Protein AF-A0A838W6T9-F1 (afdb_monomer)

Nearest PDB structures (foldseek):
  6nhv-assembly1_R  TM=5.270E-01  e=3.558E+00  Pyrococcus horikoshii OT3
  4tx5-assembly1_A  TM=3.007E-01  e=9.108E+00  Homo sapiens

pLDDT: mean 74.51, std 13.52, range [42.03, 89.19]

Structure (mmCIF, N/CA/C/O backbone):
data_AF-A0A838W6T9-F1
#
_entry.id   AF-A0A838W6T9-F1
#
loop_
_atom_site.group_PDB
_atom_site.id
_atom_site.type_symbol
_atom_site.label_atom_id
_atom_site.label_alt_id
_atom_site.label_comp_id
_atom_site.label_asym_id
_atom_site.label_entity_id
_atom_site.label_seq_id
_atom_site.pdbx_PDB_ins_code
_atom_site.Cartn_x
_atom_site.Cartn_y
_atom_site.Cartn_z
_atom_site.occupancy
_atom_site.B_iso_or_equiv
_atom_site.auth_seq_id
_atom_site.auth_comp_id
_atom_site.auth_asym_id
_atom_site.auth_atom_id
_atom_site.pdbx_PDB_model_num
ATOM 1 N N . MET A 1 1 ? -17.914 24.605 10.535 1.00 42.06 1 MET A N 1
ATOM 2 C CA . MET A 1 1 ? -18.115 23.343 9.783 1.00 42.06 1 MET A CA 1
ATOM 3 C C . MET A 1 1 ? -16.792 22.599 9.498 1.00 42.06 1 MET A C 1
ATOM 5 O O . MET A 1 1 ? -16.657 21.982 8.459 1.00 42.06 1 MET A O 1
ATOM 9 N N . ILE A 1 2 ? -15.804 22.636 10.409 1.00 45.88 2 ILE A N 1
ATOM 10 C CA . ILE A 1 2 ? -1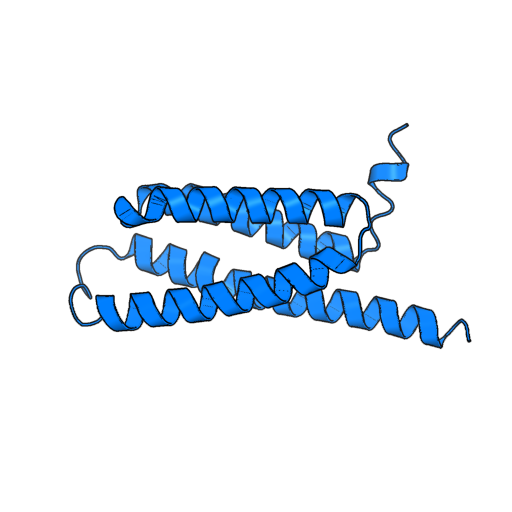4.470 22.001 10.221 1.00 45.88 2 ILE A CA 1
ATOM 11 C C . ILE A 1 2 ? -14.221 20.894 11.268 1.00 45.88 2 ILE A C 1
ATOM 13 O O . ILE A 1 2 ? -13.411 19.995 11.077 1.00 45.88 2 ILE A O 1
ATOM 17 N N . LYS A 1 3 ? -14.997 20.893 12.359 1.00 42.03 3 LYS A N 1
ATOM 18 C CA . LYS A 1 3 ? -14.799 20.013 13.519 1.00 42.03 3 LYS A CA 1
ATOM 19 C C . LYS A 1 3 ? -15.129 18.535 13.256 1.00 42.03 3 LYS A C 1
ATOM 21 O O . LYS A 1 3 ? -14.642 17.677 13.973 1.00 42.03 3 LYS A O 1
ATOM 26 N N . SER A 1 4 ? -15.903 18.239 12.208 1.00 42.88 4 SER A N 1
ATOM 27 C CA . SER A 1 4 ? -16.285 16.867 11.834 1.00 42.88 4 SER A CA 1
ATOM 28 C C . SER A 1 4 ? -15.238 16.143 10.981 1.00 42.88 4 SER A C 1
ATOM 30 O O . SER A 1 4 ? -15.305 14.923 10.882 1.00 42.88 4 SER A O 1
ATOM 32 N N . LEU A 1 5 ? -14.283 16.856 10.367 1.00 48.94 5 LEU A N 1
ATOM 33 C CA . LEU A 1 5 ? -13.230 16.230 9.550 1.00 48.94 5 LEU A CA 1
ATOM 34 C C . LEU A 1 5 ? -12.115 15.614 10.418 1.00 48.94 5 LEU A C 1
ATOM 36 O O . LEU A 1 5 ? -11.287 14.859 9.923 1.00 48.94 5 LEU A O 1
ATOM 40 N N . PHE A 1 6 ? -12.100 15.937 11.715 1.00 49.72 6 PHE A N 1
ATOM 41 C CA . PHE A 1 6 ? -11.047 15.555 12.656 1.00 49.72 6 PHE A CA 1
ATOM 42 C C . PHE A 1 6 ? -11.520 14.619 13.775 1.00 49.72 6 PHE A C 1
ATOM 44 O O . PHE A 1 6 ? -10.750 14.341 14.690 1.00 49.72 6 PHE A O 1
ATOM 51 N N . ASP A 1 7 ? -12.737 14.065 13.691 1.00 48.81 7 ASP A N 1
ATOM 52 C CA . ASP A 1 7 ? -13.156 12.943 14.552 1.00 48.81 7 ASP A CA 1
ATOM 53 C C . ASP A 1 7 ? -12.620 11.603 14.007 1.00 48.81 7 ASP A C 1
ATOM 55 O O . ASP A 1 7 ? -13.293 10.576 13.884 1.00 48.81 7 ASP A O 1
ATOM 59 N N . ILE A 1 8 ? -11.354 11.638 13.590 1.00 53.34 8 ILE A N 1
ATOM 60 C CA . ILE A 1 8 ? -10.601 10.475 13.160 1.00 53.34 8 ILE A CA 1
ATOM 61 C C . ILE A 1 8 ? -10.184 9.768 14.447 1.00 53.34 8 ILE A C 1
ATOM 63 O O . ILE A 1 8 ? -9.258 10.198 15.137 1.00 53.34 8 ILE A O 1
ATOM 67 N N . LYS A 1 9 ? -10.856 8.656 14.779 1.00 57.00 9 LYS A N 1
ATOM 68 C CA . LYS A 1 9 ? -10.372 7.709 15.798 1.00 57.00 9 LYS A CA 1
ATOM 69 C C . LYS A 1 9 ? -8.866 7.517 15.582 1.00 57.00 9 LYS A C 1
ATOM 71 O O . LYS A 1 9 ? -8.477 7.110 14.492 1.00 57.00 9 LYS A O 1
ATOM 76 N N . ARG A 1 10 ? -8.031 7.767 16.603 1.00 58.75 10 ARG A N 1
ATOM 77 C CA . ARG A 1 10 ? -6.553 7.655 16.549 1.00 58.75 10 ARG A CA 1
ATOM 78 C C . ARG A 1 10 ? -5.990 6.520 15.661 1.00 58.75 10 ARG A C 1
ATOM 80 O O . ARG A 1 10 ? -5.036 6.795 14.938 1.00 58.75 10 ARG A O 1
ATOM 87 N N . PRO A 1 11 ? -6.544 5.287 15.641 1.00 60.28 11 PRO A N 1
ATOM 88 C CA . PRO A 1 11 ? -6.073 4.243 14.724 1.00 60.28 11 PRO A CA 1
ATOM 89 C C . PRO A 1 11 ? -6.258 4.540 13.224 1.00 60.28 11 PRO A C 1
ATOM 91 O O . PRO A 1 11 ? -5.414 4.162 12.419 1.00 60.28 11 PRO A O 1
ATOM 94 N N . ASN A 1 12 ? -7.329 5.230 12.831 1.00 69.75 12 ASN A N 1
ATOM 95 C CA . ASN A 1 12 ? -7.599 5.573 11.431 1.00 69.75 12 ASN A CA 1
ATOM 96 C C . ASN A 1 12 ? -6.595 6.608 10.901 1.00 69.75 12 ASN A C 1
ATOM 98 O O . ASN A 1 12 ? -6.271 6.601 9.718 1.00 69.75 12 ASN A O 1
ATOM 102 N N . PHE A 1 13 ? -6.071 7.468 11.781 1.00 75.75 13 PHE A N 1
ATOM 103 C CA . PHE A 1 13 ? -5.080 8.483 11.421 1.00 75.75 13 PHE A CA 1
ATOM 104 C C . PHE A 1 13 ? -3.748 7.856 10.995 1.00 75.75 13 PHE A C 1
ATOM 106 O O . PHE A 1 13 ? -3.133 8.305 10.034 1.00 75.75 13 PHE A O 1
ATOM 113 N N . GLN A 1 14 ? -3.335 6.770 11.659 1.00 80.06 14 GLN A N 1
ATOM 114 C CA . GLN A 1 14 ? -2.121 6.029 11.297 1.00 80.06 14 GLN A CA 1
ATOM 115 C C . GLN A 1 14 ? -2.230 5.420 9.896 1.00 80.06 14 GLN A C 1
ATOM 117 O O . GLN A 1 14 ? -1.308 5.551 9.095 1.00 80.06 14 GLN A O 1
ATOM 122 N N . VAL A 1 15 ? -3.379 4.815 9.581 1.00 82.88 15 VAL A N 1
ATOM 123 C CA . VAL A 1 15 ? -3.653 4.266 8.244 1.00 82.88 15 VAL A CA 1
ATOM 124 C C . VAL A 1 15 ? -3.626 5.384 7.196 1.00 82.88 15 VAL A C 1
ATOM 126 O O . VAL A 1 15 ? -3.041 5.208 6.131 1.00 82.88 15 VAL A O 1
ATOM 129 N N . LEU A 1 16 ? -4.179 6.559 7.520 1.00 82.50 16 LEU A N 1
ATOM 130 C CA . LEU A 1 16 ? -4.188 7.725 6.633 1.00 82.50 16 LE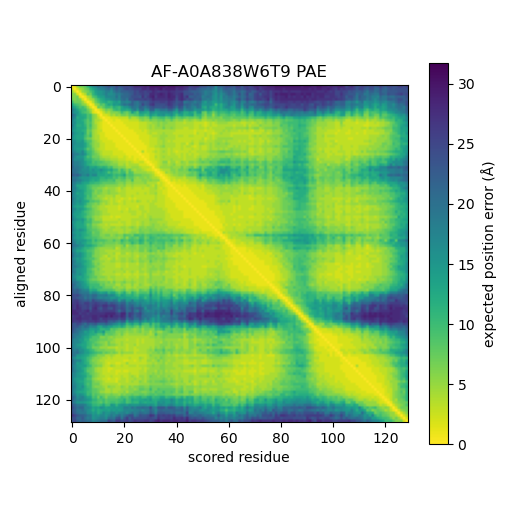U A CA 1
ATOM 131 C C . LEU A 1 16 ? -2.775 8.243 6.313 1.00 82.50 16 LEU A C 1
ATOM 133 O O . LEU A 1 16 ? -2.469 8.503 5.153 1.00 82.50 16 LEU A O 1
ATOM 137 N N . ILE A 1 17 ? -1.905 8.357 7.323 1.00 84.94 17 ILE A N 1
ATOM 138 C CA . ILE A 1 17 ? -0.502 8.770 7.136 1.00 84.94 17 ILE A CA 1
ATOM 139 C C . ILE A 1 17 ? 0.224 7.802 6.200 1.00 84.94 17 ILE A C 1
ATOM 141 O O . ILE A 1 17 ? 0.980 8.226 5.322 1.00 84.94 17 ILE A O 1
ATOM 145 N N . ILE A 1 18 ? -0.009 6.500 6.373 1.00 86.81 18 ILE A N 1
ATOM 146 C CA . ILE A 1 18 ? 0.621 5.475 5.539 1.00 86.81 18 ILE A CA 1
ATOM 147 C C . ILE A 1 18 ? 0.091 5.552 4.110 1.00 86.81 18 ILE A C 1
ATOM 149 O O . ILE A 1 18 ? 0.891 5.510 3.187 1.00 86.81 18 ILE A O 1
ATOM 153 N N . LEU A 1 19 ? -1.216 5.741 3.915 1.00 86.12 19 LEU A N 1
ATOM 154 C CA . LEU A 1 19 ? -1.812 5.965 2.591 1.00 86.12 19 LEU A CA 1
ATOM 155 C C . LEU A 1 19 ? -1.184 7.160 1.869 1.00 86.12 19 LEU A C 1
ATOM 157 O O . LEU A 1 19 ? -0.794 7.035 0.714 1.00 86.12 19 LEU A O 1
ATOM 161 N N . ILE A 1 20 ? -1.017 8.288 2.561 1.00 85.88 20 ILE A N 1
ATOM 162 C CA . ILE A 1 20 ? -0.362 9.477 1.996 1.00 85.88 20 ILE A CA 1
ATOM 163 C C . ILE A 1 20 ? 1.094 9.165 1.632 1.00 85.88 20 ILE A C 1
ATOM 165 O O . ILE A 1 20 ? 1.566 9.549 0.565 1.00 85.88 20 ILE A O 1
ATOM 169 N N . SER A 1 21 ? 1.798 8.431 2.495 1.00 86.31 21 SER A N 1
ATOM 170 C CA . SER A 1 21 ? 3.185 8.024 2.246 1.00 86.31 21 SER A CA 1
ATOM 171 C C . SER A 1 21 ? 3.296 7.085 1.040 1.00 86.31 21 SER A C 1
ATOM 173 O O . SER A 1 21 ? 4.217 7.235 0.240 1.00 86.31 21 SER A O 1
ATOM 175 N N . ILE A 1 22 ? 2.346 6.152 0.881 1.00 86.62 22 ILE A N 1
ATOM 176 C CA . ILE A 1 22 ? 2.255 5.258 -0.282 1.00 86.62 22 ILE A CA 1
ATOM 177 C C . ILE A 1 22 ? 2.074 6.089 -1.544 1.00 86.62 22 ILE A C 1
ATOM 179 O O . ILE A 1 22 ? 2.812 5.864 -2.494 1.00 86.62 22 ILE A O 1
ATOM 183 N N . THR A 1 23 ? 1.181 7.080 -1.527 1.00 84.56 23 THR A N 1
ATOM 184 C CA . THR A 1 23 ? 0.949 7.947 -2.686 1.00 84.56 23 THR A CA 1
ATOM 185 C C . THR A 1 23 ? 2.165 8.788 -3.059 1.00 84.56 23 THR A C 1
ATOM 187 O O . THR A 1 23 ? 2.489 8.934 -4.233 1.00 84.56 23 THR A O 1
ATOM 190 N N . ILE A 1 24 ? 2.903 9.316 -2.080 1.00 85.56 24 ILE A N 1
ATOM 191 C CA . ILE A 1 24 ? 4.135 10.066 -2.369 1.00 85.56 24 ILE A CA 1
ATOM 192 C C . ILE A 1 24 ? 5.178 9.145 -3.015 1.00 85.56 24 ILE A C 1
ATOM 194 O O . ILE A 1 24 ? 5.739 9.484 -4.058 1.00 85.56 24 ILE A O 1
ATOM 198 N N . ILE A 1 25 ? 5.425 7.969 -2.425 1.00 85.31 25 ILE A N 1
ATOM 199 C CA . ILE A 1 25 ? 6.414 7.022 -2.959 1.00 85.31 25 ILE A CA 1
ATOM 200 C C . ILE A 1 25 ? 5.970 6.453 -4.311 1.00 85.31 25 ILE A C 1
ATOM 202 O O . ILE A 1 25 ? 6.810 6.277 -5.192 1.00 85.31 25 ILE A O 1
ATOM 206 N N . GLY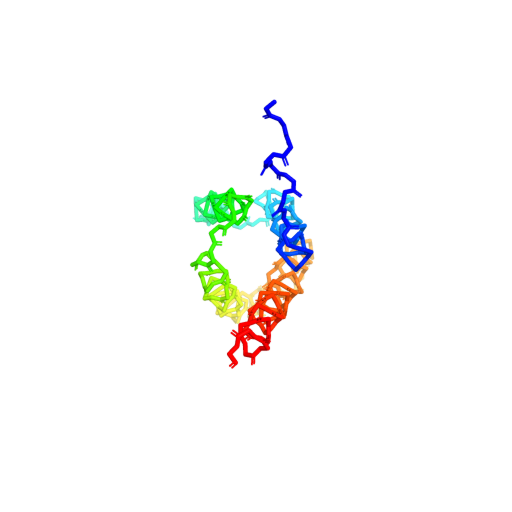 A 1 26 ? 4.680 6.185 -4.504 1.00 81.31 26 GLY A N 1
ATOM 207 C CA . GLY A 1 26 ? 4.152 5.651 -5.752 1.00 81.31 26 GLY A CA 1
ATOM 208 C C . GLY A 1 26 ? 4.232 6.667 -6.888 1.00 81.31 26 GLY A C 1
ATOM 209 O O . GLY A 1 26 ? 4.771 6.326 -7.941 1.00 81.31 26 GLY A O 1
ATOM 210 N N . VAL A 1 27 ? 3.876 7.936 -6.658 1.00 84.12 27 VAL A N 1
ATOM 211 C CA . VAL A 1 27 ? 4.092 9.023 -7.635 1.00 84.12 27 VAL A CA 1
ATOM 212 C C . VAL A 1 27 ? 5.573 9.188 -7.978 1.00 84.12 27 VAL A C 1
ATOM 214 O O . VAL A 1 27 ? 5.920 9.304 -9.155 1.00 84.12 27 VAL A O 1
ATOM 217 N N . MET A 1 28 ? 6.461 9.141 -6.980 1.00 81.44 28 MET A N 1
ATOM 218 C CA . MET A 1 28 ? 7.909 9.158 -7.222 1.00 81.44 28 MET A CA 1
ATOM 219 C C . MET A 1 28 ? 8.391 7.919 -7.984 1.00 81.44 28 MET A C 1
ATOM 221 O O . MET A 1 28 ? 9.375 8.009 -8.708 1.00 81.44 28 MET A O 1
ATOM 225 N N . GLY A 1 29 ? 7.712 6.781 -7.839 1.00 73.81 29 GLY A N 1
ATOM 226 C CA . G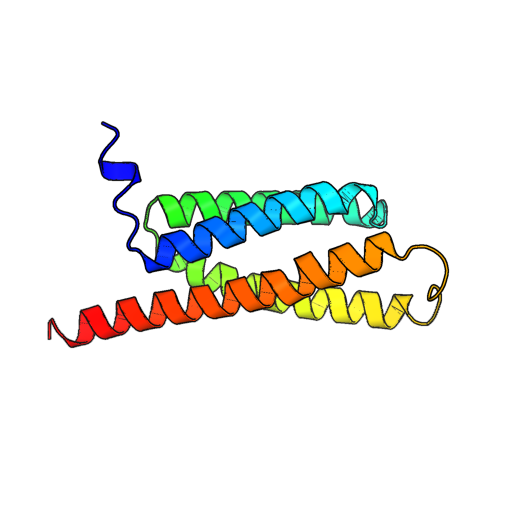LY A 1 29 ? 8.035 5.511 -8.480 1.00 73.81 29 GLY A CA 1
ATOM 227 C C . GLY A 1 29 ? 7.620 5.391 -9.944 1.00 73.81 29 GLY A C 1
ATOM 228 O O . GLY A 1 29 ? 8.304 4.705 -10.705 1.00 73.81 29 GLY A O 1
ATOM 229 N N . ILE A 1 30 ? 6.552 6.081 -10.360 1.00 80.00 30 ILE A N 1
ATOM 230 C CA . ILE A 1 30 ? 6.045 6.087 -11.746 1.00 80.00 30 ILE A CA 1
ATOM 231 C C . ILE A 1 30 ? 7.149 6.336 -12.797 1.00 80.00 30 ILE A C 1
ATOM 233 O O . ILE A 1 30 ? 7.240 5.538 -13.731 1.00 80.00 30 ILE A O 1
ATOM 237 N N . PRO A 1 31 ? 8.013 7.370 -12.687 1.00 74.44 31 PRO A N 1
ATOM 238 C CA . PRO A 1 31 ? 9.047 7.629 -13.695 1.00 74.44 31 PRO A CA 1
ATOM 239 C C . PRO A 1 31 ? 10.169 6.579 -13.735 1.00 74.44 31 PRO A C 1
ATOM 241 O O . PRO A 1 31 ? 10.872 6.482 -14.740 1.00 74.44 31 PRO A O 1
ATOM 244 N N . PHE A 1 32 ? 10.362 5.799 -12.665 1.00 70.25 32 PHE A N 1
ATOM 245 C CA . PHE A 1 32 ? 11.423 4.785 -12.580 1.00 70.25 32 PHE A CA 1
ATOM 246 C C . PHE A 1 32 ? 10.956 3.375 -12.966 1.00 70.25 32 PHE A C 1
ATOM 248 O O . PHE A 1 32 ? 11.795 2.488 -13.159 1.00 70.25 32 PHE A O 1
ATOM 255 N N . GLY A 1 33 ? 9.642 3.172 -13.085 1.00 67.44 33 GLY A N 1
ATOM 256 C CA . GLY A 1 33 ? 9.032 1.917 -13.507 1.00 67.44 33 GLY A CA 1
ATOM 257 C C . GLY A 1 33 ? 9.128 1.661 -15.013 1.00 67.44 33 GLY A C 1
ATOM 258 O O . GLY A 1 33 ? 9.654 2.457 -15.791 1.00 67.44 33 GLY A O 1
ATOM 259 N N . ASP A 1 34 ? 8.609 0.512 -15.437 1.00 72.19 34 ASP A N 1
ATOM 260 C CA . ASP A 1 34 ? 8.459 0.204 -16.858 1.00 72.19 34 ASP A CA 1
ATOM 261 C C . ASP A 1 34 ? 7.248 0.982 -17.426 1.00 72.19 34 ASP A C 1
ATOM 263 O O . ASP A 1 34 ? 6.159 0.935 -16.839 1.00 72.19 34 ASP A O 1
ATOM 267 N N . PRO A 1 35 ? 7.408 1.703 -18.556 1.00 71.69 35 PRO A N 1
ATOM 268 C CA . PRO A 1 35 ? 6.366 2.547 -19.147 1.00 71.69 35 PRO A CA 1
ATOM 269 C C . PRO A 1 35 ? 5.063 1.799 -19.455 1.00 71.69 35 PRO A C 1
ATOM 271 O O . PRO A 1 35 ? 3.993 2.408 -19.455 1.00 71.69 35 PRO A O 1
ATOM 274 N N . ARG A 1 36 ? 5.114 0.476 -19.659 1.00 76.69 36 ARG A N 1
ATOM 275 C CA . ARG A 1 36 ? 3.925 -0.365 -19.879 1.00 76.69 36 ARG A CA 1
ATOM 276 C C . ARG A 1 36 ? 3.023 -0.441 -18.647 1.00 76.69 36 ARG A C 1
ATOM 278 O O . ARG A 1 36 ? 1.825 -0.673 -18.785 1.00 76.69 36 ARG A O 1
ATOM 285 N N . PHE A 1 37 ? 3.583 -0.232 -17.455 1.00 73.00 37 PHE A N 1
ATOM 286 C CA . PHE A 1 37 ? 2.860 -0.344 -16.189 1.00 73.00 37 PHE A CA 1
ATOM 287 C C . PHE A 1 37 ? 2.411 0.995 -15.601 1.00 73.00 37 PHE A C 1
ATOM 289 O O . PHE A 1 37 ? 1.705 1.006 -14.594 1.00 73.00 37 PHE A O 1
ATOM 296 N N . VAL A 1 38 ? 2.747 2.116 -16.245 1.00 78.25 38 VAL A N 1
ATOM 297 C CA . VAL A 1 38 ? 2.389 3.468 -15.781 1.00 78.25 38 VAL A CA 1
ATOM 298 C C . VAL A 1 38 ? 0.876 3.629 -15.635 1.00 78.25 38 VAL A C 1
ATOM 300 O O . VAL A 1 38 ? 0.413 4.166 -14.633 1.00 78.25 38 VAL A O 1
ATOM 303 N N . ILE A 1 39 ? 0.095 3.097 -16.580 1.00 82.00 39 ILE A N 1
ATOM 304 C CA . ILE A 1 39 ? -1.373 3.135 -16.513 1.00 82.00 39 ILE A CA 1
ATOM 305 C C . ILE A 1 39 ? -1.870 2.416 -15.252 1.00 82.00 39 ILE A C 1
ATOM 307 O O . ILE A 1 39 ? -2.669 2.974 -14.504 1.00 82.00 39 ILE A O 1
ATOM 311 N N . TYR A 1 40 ? -1.360 1.214 -14.968 1.00 82.44 40 TYR A N 1
ATOM 312 C CA . TYR A 1 40 ? -1.739 0.467 -13.766 1.00 82.44 40 TYR A CA 1
ATOM 313 C C . TYR A 1 40 ? -1.307 1.183 -12.482 1.00 82.44 40 TYR A C 1
ATOM 315 O O . TYR A 1 40 ? -2.071 1.194 -11.520 1.00 82.44 40 TYR A O 1
ATOM 323 N N . ALA A 1 41 ? -0.133 1.822 -12.473 1.00 80.88 41 ALA A N 1
ATOM 324 C CA . ALA A 1 41 ? 0.341 2.606 -11.335 1.00 80.88 41 ALA A CA 1
ATOM 325 C C . ALA A 1 41 ? -0.574 3.809 -11.044 1.00 80.88 41 ALA A C 1
ATOM 327 O O . ALA A 1 41 ? -0.944 4.030 -9.894 1.00 80.88 41 ALA A O 1
ATOM 328 N N . VAL A 1 42 ? -1.020 4.532 -12.077 1.00 85.44 42 VAL A N 1
ATOM 329 C CA . VAL A 1 42 ? -1.981 5.640 -11.927 1.00 85.44 42 VAL A CA 1
ATOM 330 C C . VAL A 1 42 ? -3.331 5.143 -11.405 1.00 85.44 42 VAL A C 1
ATOM 332 O O . VAL A 1 42 ? -3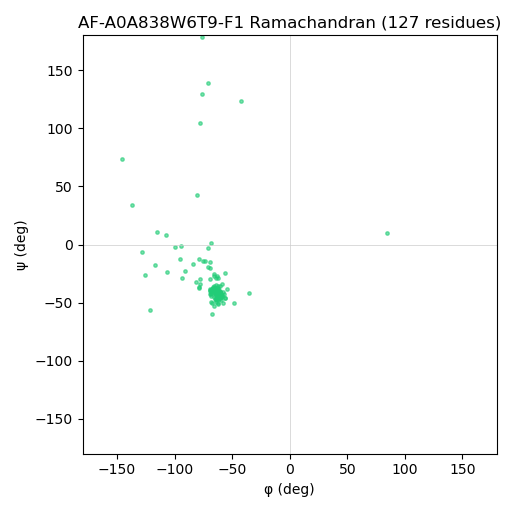.907 5.755 -10.505 1.00 85.44 42 VAL A O 1
ATOM 335 N N . PHE A 1 43 ? -3.833 4.013 -11.914 1.00 88.56 43 PHE A N 1
ATOM 336 C CA . PHE A 1 43 ? -5.053 3.397 -11.380 1.00 88.56 43 PHE A CA 1
ATOM 337 C C . PHE A 1 43 ? -4.910 3.036 -9.898 1.00 88.56 43 PHE A C 1
ATOM 339 O O . PHE A 1 43 ? -5.824 3.284 -9.111 1.00 88.56 43 PHE A O 1
ATOM 346 N N . LEU A 1 44 ? -3.763 2.481 -9.509 1.00 85.44 44 LEU A N 1
ATOM 347 C CA . LEU A 1 44 ? -3.472 2.113 -8.127 1.00 85.44 44 LEU A CA 1
ATOM 348 C C . LEU A 1 44 ? -3.457 3.341 -7.203 1.00 85.44 44 LEU A C 1
ATOM 350 O O . LEU A 1 44 ? -4.044 3.305 -6.123 1.00 85.44 44 LEU A O 1
ATOM 354 N N . GLU A 1 45 ? -2.844 4.437 -7.650 1.00 87.06 45 GLU A N 1
ATOM 355 C CA . GLU A 1 45 ? -2.825 5.711 -6.924 1.00 87.06 45 GLU A CA 1
ATOM 356 C C . GLU A 1 45 ? -4.229 6.279 -6.713 1.00 87.06 45 GLU A C 1
ATOM 358 O O . GLU A 1 45 ? -4.588 6.680 -5.605 1.00 87.06 45 GLU A O 1
ATOM 363 N N . LEU A 1 46 ? -5.075 6.247 -7.747 1.00 88.31 46 LEU A N 1
ATOM 364 C CA . LEU A 1 46 ? -6.467 6.688 -7.633 1.00 88.31 46 LEU A CA 1
ATOM 365 C C . LEU A 1 46 ? -7.266 5.834 -6.643 1.00 88.31 46 LEU A C 1
ATOM 367 O O . LEU A 1 46 ? -8.090 6.366 -5.888 1.00 88.31 46 LEU A O 1
ATOM 371 N N . ILE A 1 47 ? -7.014 4.523 -6.614 1.00 89.19 47 ILE A N 1
ATOM 372 C CA . ILE A 1 47 ? -7.612 3.617 -5.630 1.00 89.19 47 ILE A CA 1
ATOM 373 C C . ILE A 1 47 ? -7.156 4.024 -4.225 1.00 89.19 47 ILE A C 1
ATOM 375 O O . ILE A 1 47 ? -8.003 4.255 -3.361 1.00 89.19 47 ILE A O 1
ATOM 379 N N . TYR A 1 48 ? -5.855 4.198 -3.991 1.00 86.88 48 TYR A N 1
ATOM 380 C CA . TYR A 1 48 ? -5.340 4.610 -2.684 1.00 86.88 48 TYR A CA 1
ATOM 381 C C . TYR A 1 48 ? -5.876 5.965 -2.220 1.00 86.88 48 TYR A C 1
ATOM 383 O O . TYR A 1 48 ? -6.351 6.072 -1.085 1.00 86.88 48 TYR A O 1
ATOM 391 N N . ALA A 1 49 ? -5.909 6.966 -3.097 1.00 86.81 49 ALA A N 1
ATOM 392 C CA . ALA A 1 49 ? -6.498 8.268 -2.799 1.00 86.81 49 ALA A CA 1
ATOM 393 C C . ALA A 1 49 ? -7.986 8.145 -2.422 1.00 86.81 49 ALA A C 1
ATOM 395 O O . ALA A 1 49 ? -8.439 8.723 -1.429 1.00 86.81 49 ALA A O 1
ATOM 396 N N . SER A 1 50 ? -8.744 7.327 -3.156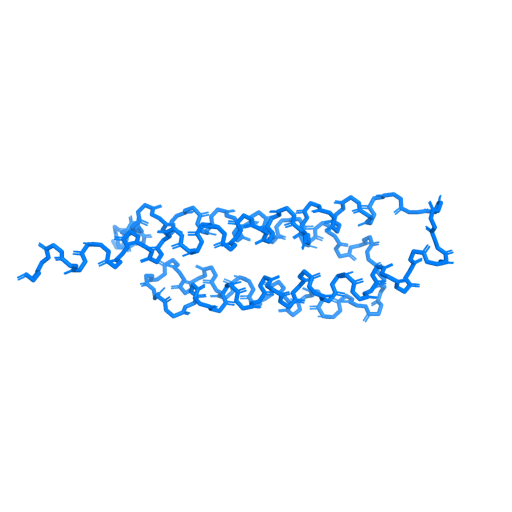 1.00 88.44 50 SER A N 1
ATOM 397 C CA . SER A 1 50 ? -10.159 7.070 -2.865 1.00 88.44 50 SER A CA 1
ATOM 398 C C . SER A 1 50 ? -10.354 6.383 -1.509 1.00 88.44 50 SER A C 1
ATOM 400 O O . SER A 1 50 ? -11.233 6.774 -0.733 1.00 88.44 50 SER A O 1
ATOM 402 N N . LEU A 1 51 ? -9.518 5.391 -1.176 1.00 85.81 51 LEU A N 1
ATOM 403 C CA . LEU A 1 51 ? -9.546 4.742 0.137 1.00 85.81 51 LEU A CA 1
ATOM 404 C C . LEU A 1 51 ? -9.193 5.718 1.263 1.00 85.81 51 LEU A C 1
ATOM 406 O O . LEU A 1 51 ? -9.867 5.703 2.294 1.00 85.81 51 LEU A O 1
ATOM 410 N N . ALA A 1 52 ? -8.200 6.588 1.068 1.00 83.81 52 ALA A N 1
ATOM 411 C CA . ALA A 1 52 ? -7.839 7.613 2.043 1.00 83.81 52 ALA A CA 1
ATOM 412 C C . ALA A 1 52 ? -9.023 8.546 2.338 1.00 83.81 52 ALA A C 1
ATOM 414 O O . ALA A 1 52 ? -9.343 8.783 3.504 1.00 83.81 52 ALA A O 1
ATOM 415 N N . ILE A 1 53 ? -9.742 8.996 1.305 1.00 83.25 53 ILE A N 1
ATOM 416 C CA . ILE A 1 53 ? -10.936 9.841 1.466 1.00 83.25 53 ILE A CA 1
ATOM 417 C C . ILE A 1 53 ? -12.048 9.097 2.221 1.00 83.25 53 ILE A C 1
ATOM 419 O O . ILE A 1 53 ? -12.673 9.666 3.121 1.00 83.25 53 ILE A O 1
ATOM 423 N N . LEU A 1 54 ? -12.307 7.825 1.898 1.00 83.81 54 LEU A N 1
ATOM 424 C CA . LEU A 1 54 ? -13.331 7.051 2.607 1.00 83.81 54 LEU A CA 1
ATOM 425 C C . LEU A 1 54 ? -12.955 6.802 4.080 1.00 83.81 54 LEU A C 1
ATOM 427 O O . LEU A 1 54 ? -13.831 6.852 4.947 1.00 83.81 54 LEU A O 1
ATOM 431 N N . ILE A 1 55 ? -11.679 6.556 4.383 1.00 82.44 55 ILE A N 1
ATOM 432 C CA . ILE A 1 55 ? -11.202 6.389 5.766 1.00 82.44 55 ILE A CA 1
ATOM 433 C C . ILE A 1 55 ? -11.299 7.713 6.528 1.00 82.44 55 ILE A C 1
ATOM 435 O O . ILE A 1 55 ? -11.752 7.713 7.674 1.00 82.44 55 ILE A O 1
ATOM 439 N N . ALA A 1 56 ? -10.965 8.840 5.888 1.00 75.69 56 ALA A N 1
ATOM 440 C CA . ALA A 1 56 ? -11.133 10.175 6.465 1.00 75.69 56 ALA A CA 1
ATOM 441 C C . ALA A 1 56 ? -12.603 10.483 6.793 1.00 75.69 56 ALA A C 1
ATOM 443 O O . ALA A 1 56 ? -12.893 11.075 7.828 1.00 75.69 56 ALA A O 1
ATOM 444 N N . LYS A 1 57 ? -13.547 10.011 5.966 1.00 76.69 57 LYS A N 1
ATOM 445 C CA . LYS A 1 57 ? -14.993 10.083 6.246 1.00 76.69 57 LYS A CA 1
ATOM 446 C C . LYS A 1 57 ? -15.470 9.140 7.365 1.00 76.69 57 LYS A C 1
ATOM 448 O O . LYS A 1 57 ? -16.651 9.147 7.698 1.00 76.69 57 LYS A O 1
ATOM 453 N N . GLY A 1 58 ? -14.588 8.319 7.939 1.00 72.06 58 GLY A N 1
ATOM 454 C CA . GLY A 1 58 ? -14.906 7.412 9.044 1.00 72.06 58 GLY A CA 1
ATOM 455 C C . GLY A 1 58 ? -15.497 6.063 8.619 1.00 72.06 58 GLY A C 1
ATOM 456 O O . GLY A 1 58 ? -15.951 5.294 9.474 1.00 72.06 58 GLY A O 1
ATOM 457 N N . TYR A 1 59 ? -15.485 5.728 7.324 1.00 76.62 59 TYR A N 1
ATOM 458 C CA . TYR A 1 59 ? -15.954 4.422 6.865 1.00 76.62 59 TYR A CA 1
ATOM 459 C C . TYR A 1 59 ? -14.975 3.310 7.264 1.00 76.62 59 TYR A C 1
ATOM 461 O O . TYR A 1 59 ? -13.762 3.443 7.140 1.00 76.62 59 TYR A O 1
ATOM 469 N N . ARG A 1 60 ? -15.517 2.168 7.709 1.00 69.44 60 ARG A N 1
ATOM 470 C CA . ARG A 1 60 ? -14.727 1.006 8.174 1.00 69.44 60 ARG A CA 1
ATOM 471 C C . ARG A 1 60 ? -14.450 -0.035 7.092 1.00 69.44 60 ARG A C 1
ATOM 473 O O . ARG A 1 60 ? -13.429 -0.709 7.137 1.00 69.44 60 ARG A O 1
ATOM 480 N N . LYS A 1 61 ? -15.348 -0.151 6.108 1.00 77.25 61 LYS A N 1
ATOM 481 C CA . LYS A 1 61 ? -15.200 -1.065 4.961 1.00 77.25 61 LYS A CA 1
ATOM 482 C C . LYS A 1 61 ? -13.878 -0.886 4.183 1.00 77.25 61 LYS A C 1
ATOM 484 O O . LYS A 1 61 ? -13.296 -1.906 3.830 1.00 77.25 61 LYS A O 1
ATOM 489 N N . PRO A 1 62 ? -13.351 0.338 3.968 1.00 83.38 62 PRO A N 1
ATOM 490 C CA . PRO A 1 62 ? -12.100 0.538 3.236 1.00 83.38 62 PRO A CA 1
ATOM 491 C C . PRO A 1 62 ? -10.886 -0.107 3.902 1.00 83.38 62 PRO A C 1
ATOM 493 O O . PRO A 1 62 ? -9.975 -0.511 3.201 1.00 83.38 62 PRO A O 1
ATOM 496 N N . ILE A 1 63 ? -10.872 -0.258 5.232 1.00 81.19 63 ILE A N 1
ATOM 497 C CA . ILE A 1 63 ? -9.733 -0.850 5.952 1.00 81.19 63 ILE A CA 1
ATOM 498 C C . ILE A 1 63 ? -9.523 -2.313 5.524 1.00 81.19 63 ILE A C 1
ATOM 500 O O . ILE A 1 63 ? -8.392 -2.758 5.349 1.00 81.19 63 ILE A O 1
ATOM 504 N N . TYR A 1 64 ? -10.609 -3.054 5.278 1.00 82.31 64 TYR A N 1
ATOM 505 C CA . TYR A 1 64 ? -10.525 -4.408 4.722 1.00 82.31 64 TYR A CA 1
ATOM 506 C C . TYR A 1 64 ? -9.989 -4.406 3.287 1.00 82.31 64 TYR A C 1
ATOM 508 O O . TYR A 1 64 ? -9.194 -5.270 2.923 1.00 82.31 64 TYR A O 1
ATOM 516 N N . VAL A 1 65 ? -10.383 -3.408 2.492 1.00 87.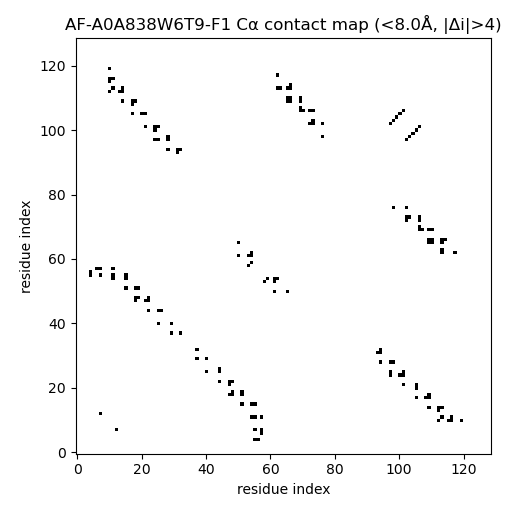56 65 VAL A N 1
ATOM 517 C CA . VAL A 1 65 ? -9.896 -3.239 1.118 1.00 87.56 65 VAL A CA 1
ATOM 518 C C . VAL A 1 65 ? -8.406 -2.877 1.110 1.00 87.56 65 VAL A C 1
ATOM 520 O O . VAL A 1 65 ? -7.676 -3.425 0.294 1.00 87.56 65 VAL A O 1
ATOM 523 N N . CYS A 1 66 ? -7.922 -2.051 2.050 1.00 85.94 66 CYS A N 1
ATOM 524 C CA . CYS A 1 66 ? -6.494 -1.751 2.218 1.00 85.94 66 CYS A CA 1
ATOM 525 C C . CYS A 1 66 ? -5.666 -3.024 2.424 1.00 85.94 66 CYS A C 1
ATOM 527 O O . CYS A 1 66 ? -4.633 -3.189 1.782 1.00 85.94 66 CYS A O 1
ATOM 529 N N . ILE A 1 67 ? -6.124 -3.929 3.296 1.00 86.31 67 ILE A N 1
ATOM 530 C CA . ILE A 1 67 ? -5.427 -5.193 3.575 1.00 86.31 67 ILE A CA 1
ATOM 531 C C . ILE A 1 67 ? -5.388 -6.067 2.319 1.00 86.31 67 ILE A C 1
ATOM 533 O O . ILE A 1 67 ? -4.329 -6.572 1.953 1.00 86.31 67 ILE A O 1
ATOM 537 N N . PHE A 1 68 ? -6.528 -6.222 1.643 1.00 88.25 68 PHE A N 1
ATOM 538 C CA . PHE A 1 68 ? -6.613 -7.023 0.424 1.00 88.25 68 PHE A CA 1
ATOM 539 C C . PHE A 1 68 ? -5.710 -6.472 -0.690 1.00 88.25 68 PHE A C 1
ATOM 541 O O . PHE A 1 68 ? -4.956 -7.219 -1.311 1.00 88.25 68 PHE A O 1
ATOM 548 N N . LEU A 1 69 ? -5.731 -5.154 -0.893 1.00 87.44 69 LEU A N 1
ATOM 549 C CA . LEU A 1 69 ? -4.920 -4.477 -1.898 1.00 87.44 69 LEU A CA 1
ATOM 550 C C . LEU A 1 69 ? -3.418 -4.596 -1.600 1.00 87.44 69 LEU A C 1
ATOM 552 O O . LEU A 1 69 ? -2.638 -4.885 -2.504 1.00 87.44 69 LEU A O 1
ATOM 556 N N . ALA A 1 70 ? -3.018 -4.448 -0.334 1.00 86.62 70 ALA A N 1
ATOM 557 C CA . ALA A 1 70 ? -1.629 -4.614 0.086 1.00 86.62 70 ALA A CA 1
ATOM 558 C C . ALA A 1 70 ? -1.099 -6.026 -0.202 1.00 86.62 70 ALA A C 1
ATOM 560 O O . ALA A 1 70 ? 0.018 -6.175 -0.695 1.00 86.62 70 ALA A O 1
ATOM 561 N N . ILE A 1 71 ? -1.909 -7.063 0.045 1.00 87.81 71 ILE A N 1
ATOM 562 C CA . ILE A 1 71 ? -1.546 -8.451 -0.279 1.00 87.81 71 ILE A CA 1
ATOM 563 C C . ILE A 1 71 ? -1.354 -8.614 -1.789 1.00 87.81 71 ILE A C 1
ATOM 565 O O . ILE A 1 71 ? -0.338 -9.165 -2.213 1.00 87.81 71 ILE A O 1
ATOM 569 N N . ILE A 1 72 ? -2.285 -8.102 -2.602 1.00 87.31 72 ILE A N 1
ATOM 570 C CA . ILE A 1 72 ? -2.175 -8.158 -4.068 1.00 87.31 72 ILE A CA 1
ATOM 571 C C . ILE A 1 72 ? -0.888 -7.491 -4.545 1.00 87.31 72 ILE A C 1
ATOM 573 O O . ILE A 1 72 ? -0.215 -8.039 -5.411 1.00 87.31 72 ILE A O 1
ATOM 577 N N . ILE A 1 73 ? -0.518 -6.342 -3.982 1.00 85.69 73 ILE A N 1
ATOM 578 C CA . ILE A 1 73 ? 0.687 -5.616 -4.396 1.00 85.69 73 ILE A CA 1
ATOM 579 C C . ILE A 1 73 ? 1.955 -6.362 -3.992 1.00 85.69 73 ILE A C 1
ATOM 581 O O . ILE A 1 73 ? 2.857 -6.486 -4.813 1.00 85.69 73 ILE A O 1
ATOM 585 N N . ILE A 1 74 ? 2.023 -6.917 -2.779 1.00 85.12 74 ILE A N 1
ATOM 586 C CA . ILE A 1 74 ? 3.168 -7.735 -2.342 1.00 85.12 74 ILE A CA 1
ATOM 587 C C . ILE A 1 74 ? 3.340 -8.954 -3.260 1.00 85.12 74 ILE A C 1
ATOM 589 O O . ILE A 1 74 ? 4.455 -9.278 -3.683 1.00 85.12 74 ILE A O 1
ATOM 593 N N . VAL A 1 75 ? 2.234 -9.624 -3.590 1.00 85.31 75 VAL A N 1
ATOM 594 C CA . VAL A 1 75 ? 2.227 -10.799 -4.468 1.00 85.31 75 VAL A CA 1
ATOM 595 C C . VAL A 1 75 ? 2.591 -10.405 -5.901 1.00 85.31 75 VAL A C 1
ATOM 597 O O . VAL A 1 75 ? 3.498 -10.997 -6.483 1.00 85.31 75 VAL A O 1
ATOM 600 N N . GLY A 1 76 ? 1.957 -9.369 -6.451 1.00 79.56 76 GLY A N 1
ATOM 601 C CA . GLY A 1 76 ? 2.218 -8.853 -7.795 1.00 79.56 76 GLY A CA 1
ATOM 602 C C . GLY A 1 76 ? 3.664 -8.396 -7.970 1.00 79.56 76 GLY A C 1
ATOM 603 O O . GLY A 1 76 ? 4.324 -8.802 -8.926 1.00 79.56 76 GLY A O 1
ATOM 604 N N . ASN A 1 77 ? 4.199 -7.653 -6.998 1.00 79.12 77 ASN A N 1
ATOM 605 C CA . ASN A 1 77 ? 5.606 -7.257 -6.981 1.00 79.12 77 ASN A CA 1
ATOM 606 C C . ASN A 1 77 ? 6.530 -8.474 -6.899 1.00 79.12 77 ASN A C 1
ATOM 608 O O . ASN A 1 77 ? 7.540 -8.498 -7.592 1.00 79.12 77 ASN A O 1
ATOM 612 N N . SER A 1 78 ? 6.180 -9.513 -6.134 1.00 78.00 78 SER A N 1
ATOM 613 C CA . SER A 1 78 ? 6.987 -10.741 -6.066 1.00 78.00 78 SER A CA 1
ATOM 614 C C . SER A 1 78 ? 7.000 -11.511 -7.388 1.00 78.00 78 SER A C 1
ATOM 616 O O . SER A 1 78 ? 8.058 -11.991 -7.789 1.00 78.00 78 SER A O 1
ATOM 618 N N . PHE A 1 79 ? 5.870 -11.590 -8.101 1.00 73.12 79 PHE A N 1
ATOM 619 C CA . PHE A 1 79 ? 5.801 -12.219 -9.427 1.00 73.12 79 PHE A CA 1
ATOM 620 C C . PHE A 1 79 ? 6.619 -11.457 -10.474 1.00 73.12 79 PHE A C 1
ATOM 622 O O . PHE A 1 79 ? 7.390 -12.065 -11.219 1.00 73.12 79 PHE A O 1
ATOM 629 N N . VAL A 1 80 ? 6.495 -10.127 -10.505 1.00 67.31 80 VAL A N 1
ATOM 630 C CA . VAL A 1 80 ? 7.263 -9.275 -11.423 1.00 67.31 80 VAL A CA 1
ATOM 631 C C . VAL A 1 80 ? 8.754 -9.362 -11.103 1.00 67.31 80 VAL A C 1
ATOM 633 O O . VAL A 1 80 ? 9.566 -9.569 -12.003 1.00 67.31 80 VAL A O 1
ATOM 636 N N . ASN A 1 81 ? 9.131 -9.283 -9.826 1.00 62.31 81 ASN A N 1
ATOM 637 C CA . ASN A 1 81 ? 10.531 -9.319 -9.422 1.00 62.31 81 ASN A CA 1
ATOM 638 C C . ASN A 1 81 ? 11.152 -10.706 -9.654 1.00 62.31 81 ASN A C 1
ATOM 640 O O . ASN A 1 81 ? 12.266 -10.783 -10.152 1.00 62.31 81 ASN A O 1
ATOM 644 N N . ALA A 1 82 ? 10.432 -11.810 -9.424 1.00 59.88 82 ALA A N 1
ATOM 645 C CA . ALA A 1 82 ? 10.912 -13.151 -9.779 1.00 59.88 82 ALA A CA 1
ATOM 646 C C . ALA A 1 82 ? 11.219 -13.289 -11.283 1.00 59.88 82 ALA A C 1
ATOM 648 O O . ALA A 1 82 ? 12.171 -13.973 -11.665 1.00 59.88 82 ALA A O 1
ATOM 649 N N . HIS A 1 83 ? 10.450 -12.604 -12.134 1.00 53.59 83 HIS A N 1
ATOM 650 C CA . HIS A 1 83 ? 10.665 -12.596 -13.578 1.00 53.59 83 HIS A CA 1
ATOM 651 C C . HIS A 1 83 ? 11.806 -11.651 -14.010 1.00 53.59 83 HIS A C 1
ATOM 653 O O . HIS A 1 83 ? 12.563 -11.972 -14.928 1.00 53.59 83 HIS A O 1
ATOM 659 N N . ILE A 1 84 ? 11.956 -10.494 -13.356 1.00 52.66 84 ILE A N 1
ATOM 660 C CA . ILE A 1 84 ? 12.951 -9.456 -13.690 1.00 52.66 84 ILE A CA 1
ATOM 661 C C . ILE A 1 84 ? 14.336 -9.786 -13.104 1.00 52.66 84 ILE A C 1
ATOM 663 O O . ILE A 1 84 ? 15.359 -9.491 -13.725 1.00 52.66 84 ILE A O 1
ATOM 667 N N . ASN A 1 85 ? 14.399 -10.442 -11.940 1.00 52.41 85 ASN A N 1
ATOM 668 C CA . ASN A 1 85 ? 15.652 -10.748 -11.240 1.00 52.41 85 ASN A CA 1
ATOM 669 C C . ASN A 1 85 ? 16.503 -11.803 -11.973 1.00 52.41 85 ASN A C 1
ATOM 671 O O . ASN A 1 85 ? 17.697 -11.912 -11.716 1.00 52.41 85 ASN A O 1
ATOM 675 N N . ARG A 1 86 ? 15.921 -12.532 -12.940 1.00 45.06 86 ARG A N 1
ATOM 676 C CA . ARG A 1 86 ? 16.674 -13.361 -13.899 1.00 45.06 86 ARG A CA 1
ATOM 677 C C . ARG A 1 86 ? 17.382 -12.559 -14.998 1.00 45.06 86 ARG A C 1
ATOM 679 O O . ARG A 1 86 ? 18.201 -13.141 -15.697 1.00 45.06 86 ARG A O 1
ATOM 686 N N . ILE A 1 87 ? 17.058 -11.276 -15.190 1.00 48.75 87 ILE A N 1
ATOM 687 C CA . ILE A 1 87 ? 17.456 -10.511 -16.386 1.00 48.75 87 ILE A CA 1
ATOM 688 C C . ILE A 1 87 ? 18.200 -9.199 -16.05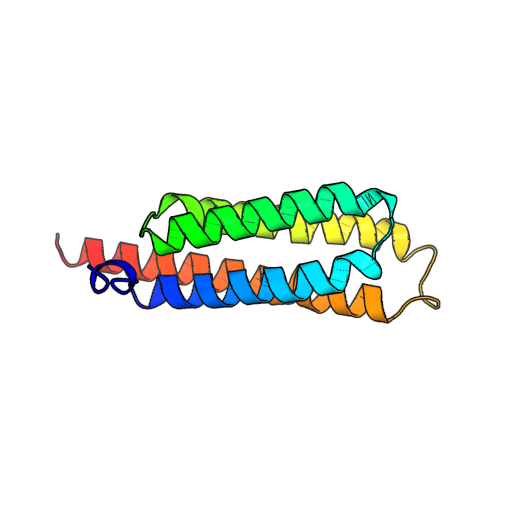1 1.00 48.75 87 ILE A C 1
ATOM 690 O O . ILE A 1 87 ? 18.990 -8.743 -16.870 1.00 48.75 87 ILE A O 1
ATOM 694 N N . MET A 1 88 ? 18.003 -8.574 -14.878 1.00 51.09 88 MET A N 1
ATOM 695 C CA . MET A 1 88 ? 18.382 -7.156 -14.676 1.00 51.09 88 MET A CA 1
ATOM 696 C C . MET A 1 88 ? 19.071 -6.788 -13.347 1.00 51.09 88 MET A C 1
ATOM 698 O O . MET A 1 88 ? 18.908 -5.674 -12.850 1.00 51.09 88 MET A O 1
ATOM 702 N N . THR A 1 89 ? 19.885 -7.654 -12.750 1.00 50.62 89 THR A N 1
ATOM 703 C CA . THR A 1 89 ? 20.461 -7.382 -11.414 1.00 50.62 89 THR A CA 1
ATOM 704 C C . THR A 1 89 ? 21.489 -6.228 -11.353 1.00 50.62 89 THR A C 1
ATOM 706 O O . THR A 1 89 ? 21.985 -5.944 -10.270 1.00 50.62 89 THR A O 1
ATOM 709 N N . PHE A 1 90 ? 21.806 -5.513 -12.445 1.00 48.00 90 PHE A N 1
ATOM 710 C CA . PHE A 1 90 ? 22.882 -4.499 -12.430 1.00 48.00 90 PHE A CA 1
ATOM 711 C C . PHE A 1 90 ? 22.542 -3.088 -12.953 1.00 48.00 90 PHE A C 1
ATOM 713 O O . PHE A 1 90 ? 23.372 -2.193 -12.824 1.00 48.00 90 PHE A O 1
ATOM 720 N N . SER A 1 91 ? 21.355 -2.831 -13.522 1.00 55.59 91 SER A N 1
ATOM 721 C CA . SER A 1 91 ? 21.152 -1.611 -14.338 1.00 55.59 91 SER A CA 1
ATOM 722 C C . SER A 1 91 ? 20.312 -0.491 -13.704 1.00 55.59 91 SER A C 1
ATOM 724 O O . SER A 1 91 ? 20.437 0.654 -14.133 1.00 55.59 91 SER A O 1
ATOM 726 N N . ARG A 1 92 ? 19.430 -0.766 -12.725 1.00 64.31 92 ARG A N 1
ATOM 727 C CA . ARG A 1 92 ? 18.491 0.250 -12.181 1.00 64.31 92 ARG A CA 1
ATOM 728 C C . ARG A 1 92 ? 18.202 0.091 -10.674 1.00 64.31 92 ARG A C 1
ATOM 730 O O . ARG A 1 92 ? 17.092 -0.293 -10.304 1.00 64.31 92 ARG A O 1
ATOM 737 N N . PRO A 1 93 ? 19.156 0.437 -9.789 1.00 64.31 93 PRO A N 1
ATOM 738 C CA . PRO A 1 93 ? 19.010 0.272 -8.336 1.00 64.31 93 PRO A CA 1
ATOM 739 C C . PRO A 1 93 ? 17.870 1.103 -7.719 1.00 64.31 93 PRO A C 1
ATOM 741 O O . PRO A 1 93 ? 17.284 0.693 -6.719 1.00 64.31 93 PRO A O 1
ATOM 744 N N . LEU A 1 94 ? 17.505 2.241 -8.324 1.00 68.06 94 LEU A N 1
ATOM 745 C CA . LEU A 1 94 ? 16.430 3.108 -7.821 1.00 68.06 94 LEU A CA 1
ATOM 746 C C . LEU A 1 94 ? 15.040 2.464 -7.914 1.00 68.06 94 LEU A C 1
ATOM 748 O O . LEU A 1 94 ? 14.246 2.601 -6.988 1.00 68.06 94 LEU A O 1
ATOM 752 N N . ASN A 1 95 ? 14.756 1.717 -8.985 1.00 71.88 95 ASN A N 1
ATOM 753 C CA . ASN A 1 95 ? 13.476 1.017 -9.131 1.00 71.88 95 ASN A CA 1
ATOM 754 C C . ASN A 1 95 ? 13.317 -0.063 -8.046 1.00 71.88 95 ASN A C 1
ATOM 756 O O . ASN A 1 95 ? 12.278 -0.167 -7.400 1.00 71.88 95 ASN A O 1
ATOM 760 N N . THR A 1 96 ? 14.392 -0.808 -7.774 1.00 75.12 96 THR A N 1
ATOM 761 C CA . THR A 1 96 ? 14.432 -1.798 -6.691 1.00 75.12 96 THR A CA 1
ATOM 762 C C . THR A 1 96 ? 14.187 -1.153 -5.327 1.00 75.12 96 THR A C 1
ATOM 764 O O . THR A 1 96 ? 13.436 -1.698 -4.521 1.00 75.12 96 THR A O 1
ATOM 767 N N . LEU A 1 97 ? 14.767 0.024 -5.069 1.00 77.69 97 LEU A N 1
ATOM 768 C CA . LEU A 1 97 ? 14.574 0.746 -3.811 1.00 77.69 97 LEU A CA 1
ATOM 769 C C . LEU A 1 97 ? 13.113 1.174 -3.612 1.00 77.69 97 LEU A C 1
ATOM 771 O O . LEU A 1 97 ? 12.544 0.940 -2.547 1.00 77.69 97 LEU A O 1
ATOM 775 N N . VAL A 1 98 ? 12.494 1.760 -4.641 1.00 79.06 98 VAL A N 1
ATOM 776 C CA . VAL A 1 98 ? 11.076 2.155 -4.619 1.00 79.06 98 VAL A CA 1
ATOM 777 C C . VAL A 1 98 ? 10.181 0.938 -4.397 1.00 79.06 98 VAL A C 1
ATOM 779 O O . VAL A 1 98 ? 9.247 0.998 -3.600 1.00 79.06 98 VAL A O 1
ATOM 782 N N . LEU A 1 99 ? 10.486 -0.184 -5.047 1.00 79.50 99 LEU A N 1
ATOM 783 C CA . LEU A 1 99 ? 9.715 -1.415 -4.917 1.00 79.50 99 LEU A CA 1
ATOM 784 C C . LEU A 1 99 ? 9.850 -2.032 -3.514 1.00 79.50 99 LEU A C 1
ATOM 786 O O . LEU A 1 99 ? 8.854 -2.473 -2.948 1.00 79.50 99 LEU A O 1
ATOM 790 N N . ILE A 1 100 ? 11.036 -2.001 -2.901 1.00 81.31 100 ILE A N 1
ATOM 791 C CA . ILE A 1 100 ? 11.238 -2.450 -1.511 1.00 81.31 100 ILE A CA 1
ATOM 792 C C . ILE A 1 100 ? 10.517 -1.522 -0.524 1.00 81.31 100 ILE A C 1
ATOM 794 O O . ILE A 1 100 ? 9.756 -1.993 0.325 1.00 81.31 100 ILE A O 1
ATOM 798 N N . LEU A 1 101 ? 10.719 -0.207 -0.644 1.00 83.00 101 LEU A N 1
ATOM 799 C CA . LEU A 1 101 ? 10.134 0.774 0.270 1.00 83.00 101 LEU A CA 1
ATOM 800 C C . LEU A 1 101 ? 8.611 0.842 0.110 1.00 83.00 101 LEU A C 1
ATOM 802 O O . LEU A 1 101 ? 7.878 0.552 1.052 1.00 83.00 101 LEU A O 1
ATOM 806 N N . GLY A 1 102 ? 8.124 1.178 -1.081 1.00 78.69 102 GLY A N 1
ATOM 807 C CA . GLY A 1 102 ? 6.701 1.366 -1.367 1.00 78.69 102 GLY A CA 1
ATOM 808 C C . GLY A 1 102 ? 5.917 0.064 -1.533 1.00 78.69 102 GLY A C 1
ATOM 809 O O . GLY A 1 102 ? 4.750 -0.006 -1.153 1.00 78.69 102 GLY A O 1
ATOM 810 N N . GLY A 1 103 ? 6.546 -0.977 -2.084 1.00 81.62 103 GLY A N 1
ATOM 811 C CA . GLY A 1 103 ? 5.886 -2.236 -2.438 1.00 81.62 103 GLY A CA 1
ATOM 812 C C . GLY A 1 103 ? 5.894 -3.309 -1.350 1.00 81.62 103 GLY A C 1
ATOM 813 O O . GLY A 1 103 ? 5.009 -4.163 -1.365 1.00 81.62 103 GLY A O 1
ATOM 814 N N . TYR A 1 104 ? 6.831 -3.260 -0.397 1.00 83.38 104 TYR A N 1
ATOM 815 C CA . TYR A 1 104 ? 6.904 -4.227 0.707 1.00 83.38 104 TYR A CA 1
ATOM 816 C C . TYR A 1 104 ? 6.815 -3.561 2.076 1.00 83.38 104 TYR A C 1
ATOM 818 O O . TYR A 1 104 ? 5.920 -3.900 2.850 1.00 83.38 104 TYR A O 1
ATOM 826 N N . ILE A 1 105 ? 7.698 -2.605 2.385 1.00 87.69 105 ILE A N 1
ATOM 827 C CA . ILE A 1 105 ? 7.759 -2.003 3.727 1.00 87.69 105 ILE A CA 1
ATOM 828 C C . ILE A 1 105 ? 6.477 -1.219 4.022 1.00 87.69 105 ILE A C 1
ATOM 830 O O . ILE A 1 105 ? 5.809 -1.488 5.022 1.00 87.69 105 ILE A O 1
ATOM 834 N N . LEU A 1 106 ? 6.086 -0.300 3.134 1.00 86.88 106 LEU A N 1
ATOM 835 C CA . LEU A 1 106 ? 4.868 0.494 3.312 1.00 86.88 106 LEU A CA 1
ATOM 836 C C . LEU A 1 106 ? 3.599 -0.368 3.248 1.00 86.88 106 LEU A C 1
ATOM 838 O O . LEU A 1 106 ? 2.670 -0.120 4.015 1.00 86.88 106 LEU A O 1
ATOM 842 N N . GLN A 1 107 ? 3.562 -1.409 2.408 1.00 89.06 107 GLN A N 1
ATOM 843 C CA . GLN A 1 107 ? 2.418 -2.331 2.349 1.00 89.06 107 GLN A CA 1
ATOM 844 C C . GLN A 1 107 ? 2.287 -3.176 3.619 1.00 89.06 107 GLN A C 1
ATOM 846 O O . GLN A 1 107 ? 1.188 -3.326 4.153 1.00 89.06 107 GLN A O 1
ATOM 851 N N . GLY A 1 108 ? 3.402 -3.671 4.161 1.00 86.31 108 GLY A N 1
ATOM 852 C CA . GLY A 1 108 ? 3.423 -4.355 5.453 1.00 86.31 108 GLY A CA 1
ATOM 853 C C . GLY A 1 108 ? 2.937 -3.445 6.583 1.00 86.31 108 GLY A C 1
ATOM 854 O O . GLY A 1 108 ? 2.128 -3.860 7.417 1.00 86.31 108 GLY A O 1
ATOM 855 N N . LEU A 1 109 ? 3.350 -2.174 6.563 1.00 87.88 109 LEU A N 1
ATOM 856 C CA . LEU A 1 109 ? 2.899 -1.171 7.526 1.00 87.88 109 LEU A CA 1
ATOM 857 C C . LEU A 1 109 ? 1.399 -0.866 7.381 1.00 87.88 109 LEU A C 1
ATOM 859 O O . LEU A 1 109 ? 0.694 -0.744 8.390 1.00 87.88 109 LEU A O 1
ATOM 863 N N . LEU A 1 110 ? 0.888 -0.801 6.147 1.00 88.19 110 LEU A N 1
ATOM 864 C CA . LEU A 1 110 ? -0.535 -0.614 5.863 1.00 88.19 110 LEU A CA 1
ATOM 865 C C . LEU A 1 110 ? -1.363 -1.780 6.414 1.00 88.19 110 LEU A C 1
ATOM 867 O O . LEU A 1 110 ? -2.382 -1.544 7.064 1.00 88.19 110 LEU A O 1
ATOM 871 N N . ILE A 1 111 ? -0.913 -3.024 6.225 1.00 87.50 111 ILE A N 1
ATOM 872 C CA . ILE A 1 111 ? -1.575 -4.213 6.786 1.00 87.50 111 ILE A CA 1
ATOM 873 C C . ILE A 1 111 ? -1.565 -4.150 8.314 1.00 87.50 111 ILE A C 1
ATOM 875 O O . ILE A 1 111 ? -2.617 -4.285 8.942 1.00 87.50 111 ILE A O 1
ATOM 879 N N . TYR A 1 112 ? -0.400 -3.906 8.920 1.00 86.56 112 TYR A N 1
ATOM 880 C CA . TYR A 1 112 ? -0.250 -3.875 10.375 1.00 86.56 112 TYR A CA 1
ATOM 881 C C . TYR A 1 112 ? -1.168 -2.833 11.025 1.00 86.56 112 TYR A C 1
ATOM 883 O O . TYR A 1 112 ? -1.940 -3.149 11.935 1.00 86.56 112 TYR A O 1
ATOM 891 N N . THR A 1 113 ? -1.136 -1.599 10.523 1.00 85.19 113 THR A N 1
ATOM 892 C CA . THR A 1 113 ? -1.971 -0.511 11.050 1.00 85.19 113 THR A CA 1
ATOM 893 C C . THR A 1 113 ? -3.456 -0.740 10.792 1.00 85.19 113 THR A C 1
ATOM 895 O O . THR A 1 113 ? -4.266 -0.489 11.684 1.00 85.19 113 THR A O 1
ATOM 898 N N . SER A 1 114 ? -3.824 -1.305 9.639 1.00 84.19 114 SER A N 1
ATOM 899 C CA . SER A 1 114 ? -5.210 -1.679 9.331 1.00 84.19 114 SER A CA 1
ATOM 900 C C . SER A 1 114 ? -5.746 -2.747 10.292 1.00 84.19 114 SER A C 1
ATOM 902 O O . SER A 1 114 ? -6.845 -2.607 10.837 1.00 84.19 114 SER A O 1
ATOM 904 N N . VAL A 1 115 ? -4.959 -3.792 10.573 1.00 84.19 115 VAL A N 1
ATOM 905 C CA . VAL A 1 115 ? -5.317 -4.848 11.538 1.00 84.19 115 VAL A CA 1
ATOM 906 C C . VAL A 1 115 ? -5.407 -4.290 12.959 1.00 84.19 115 VAL A C 1
ATOM 908 O O . VAL A 1 115 ? -6.343 -4.617 13.697 1.00 84.19 115 VAL A O 1
ATOM 911 N N . MET A 1 116 ? -4.477 -3.416 13.350 1.00 82.31 116 MET A N 1
ATOM 912 C CA . MET A 1 116 ? -4.505 -2.760 14.659 1.00 82.31 116 MET A CA 1
ATOM 913 C C . MET A 1 116 ? -5.750 -1.875 14.817 1.00 82.31 116 MET A C 1
ATOM 915 O O . MET A 1 116 ? -6.434 -1.940 15.844 1.00 82.31 116 MET A O 1
ATOM 919 N N . ALA A 1 117 ? -6.110 -1.115 13.778 1.00 78.69 117 ALA A N 1
ATOM 920 C CA . ALA A 1 117 ? -7.309 -0.282 13.754 1.00 78.69 117 ALA A CA 1
ATOM 921 C C . ALA A 1 117 ? -8.600 -1.098 13.921 1.00 78.69 117 ALA A C 1
ATOM 923 O O . ALA A 1 117 ? -9.503 -0.712 14.678 1.00 78.69 117 ALA A O 1
ATOM 924 N N . LEU A 1 118 ? -8.658 -2.264 13.275 1.00 80.44 118 LEU A N 1
ATOM 925 C CA . LEU A 1 118 ? -9.746 -3.227 13.427 1.00 80.44 118 LEU A CA 1
ATOM 926 C C . LEU A 1 118 ? -9.810 -3.806 14.848 1.00 80.44 118 LEU A C 1
ATOM 928 O O . LEU A 1 118 ? -10.883 -3.803 15.457 1.00 80.44 118 LEU A O 1
ATOM 932 N N . ARG A 1 119 ? -8.678 -4.237 15.424 1.00 78.44 119 ARG A N 1
ATOM 933 C CA . ARG A 1 119 ? -8.623 -4.795 16.791 1.00 78.44 119 ARG A CA 1
ATOM 934 C C . ARG A 1 119 ? -9.071 -3.801 17.860 1.00 78.44 119 ARG A C 1
ATOM 936 O O . ARG A 1 119 ? -9.888 -4.160 18.709 1.00 78.44 119 ARG A O 1
ATOM 943 N N . ILE A 1 120 ? -8.581 -2.560 17.814 1.00 74.06 120 ILE A N 1
ATOM 944 C CA . ILE A 1 120 ? -8.965 -1.506 18.772 1.00 74.06 120 ILE A CA 1
ATOM 945 C C . ILE A 1 120 ? -10.472 -1.232 18.685 1.00 74.06 120 ILE A C 1
ATOM 947 O O . ILE A 1 120 ? -11.152 -1.063 19.698 1.00 74.06 120 ILE A O 1
ATOM 951 N N . THR A 1 121 ? -11.017 -1.225 17.469 1.00 69.38 121 THR A N 1
ATOM 952 C CA . THR A 1 121 ? -12.445 -0.987 17.248 1.00 69.38 121 THR A CA 1
ATOM 953 C C . THR A 1 121 ? -13.308 -2.146 17.747 1.00 69.38 121 THR A C 1
ATOM 955 O O . THR A 1 121 ? -14.346 -1.894 18.358 1.00 69.38 121 THR A O 1
ATOM 958 N N . ASN A 1 122 ? -12.876 -3.395 17.555 1.00 69.25 122 ASN A N 1
ATOM 959 C CA . ASN A 1 122 ? -13.602 -4.569 18.044 1.00 69.25 122 ASN A CA 1
ATOM 960 C C . ASN A 1 122 ? -13.566 -4.684 19.576 1.00 69.25 122 ASN A C 1
ATOM 962 O O . ASN A 1 122 ? -14.610 -4.932 20.175 1.00 69.25 122 ASN A O 1
ATOM 966 N N . ARG A 1 123 ? -12.428 -4.397 20.229 1.00 62.00 123 ARG A N 1
ATOM 967 C CA . ARG A 1 123 ? -12.358 -4.327 21.706 1.00 62.00 123 ARG A CA 1
ATOM 968 C C . ARG A 1 123 ? -13.240 -3.227 22.298 1.00 62.00 123 ARG A C 1
ATOM 970 O O . ARG A 1 123 ? -13.816 -3.398 23.363 1.00 62.00 123 ARG A O 1
ATOM 977 N N . SER A 1 124 ? -13.358 -2.095 21.606 1.00 58.16 124 SER A N 1
ATOM 978 C CA . SER A 1 124 ? -14.245 -1.005 22.023 1.00 58.16 124 SER A CA 1
ATOM 979 C C . SER A 1 124 ? -15.724 -1.397 21.964 1.00 58.16 124 SER A C 1
ATOM 981 O O . SER A 1 124 ? -16.504 -0.828 22.715 1.00 58.16 124 SER A O 1
ATOM 983 N N . LYS A 1 125 ? -16.113 -2.341 21.095 1.00 57.31 125 LYS A N 1
ATOM 984 C CA . LYS A 1 125 ? -17.483 -2.869 21.051 1.00 57.31 125 LYS A CA 1
ATOM 985 C C . LYS A 1 125 ? -17.748 -3.905 22.144 1.00 57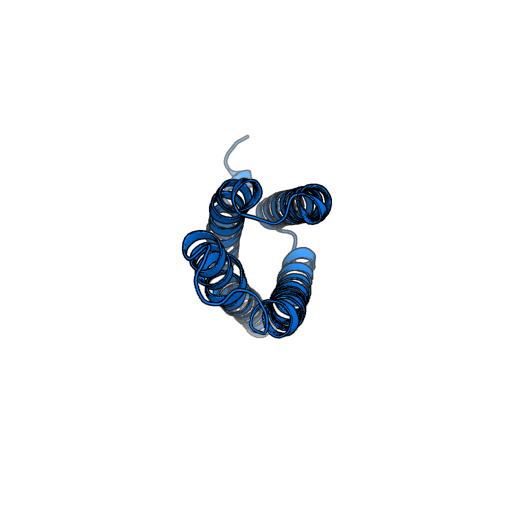.31 125 LYS A C 1
ATOM 987 O O . LYS A 1 125 ? -18.835 -3.896 22.699 1.00 57.31 125 LYS A O 1
ATOM 992 N N . SER A 1 126 ? -16.772 -4.752 22.477 1.00 59.25 126 SER A N 1
ATOM 993 C CA . SER A 1 126 ? -16.941 -5.797 23.499 1.00 59.25 126 SER A CA 1
ATOM 994 C C . SER A 1 126 ? -16.965 -5.273 24.939 1.00 59.25 126 SER A C 1
ATOM 996 O O . SER A 1 126 ? -17.315 -6.025 25.831 1.00 59.25 126 SER A O 1
ATOM 998 N N . MET A 1 127 ? -16.558 -4.021 25.180 1.00 54.09 127 MET A N 1
ATOM 999 C CA . MET A 1 127 ? -16.691 -3.350 26.487 1.00 54.09 127 MET A CA 1
ATOM 1000 C C . MET A 1 127 ? -17.971 -2.503 26.608 1.00 54.09 127 MET A C 1
ATOM 1002 O O . MET A 1 127 ? -18.189 -1.879 27.639 1.00 54.09 127 MET A O 1
ATOM 1006 N N . GLN A 1 128 ? -18.788 -2.432 25.551 1.00 50.28 128 GLN A N 1
ATOM 1007 C CA . GLN A 1 128 ? -20.111 -1.788 25.568 1.00 50.28 128 GLN A CA 1
ATOM 1008 C C . GLN A 1 128 ? -21.264 -2.808 25.516 1.00 50.28 128 GLN A C 1
ATOM 1010 O O . GLN A 1 128 ? -22.414 -2.410 25.339 1.00 50.28 128 GLN A O 1
ATOM 1015 N N . GLN A 1 129 ? -20.947 -4.101 25.635 1.00 43.97 129 GLN A N 1
ATOM 1016 C CA . GLN A 1 129 ? -21.891 -5.188 25.910 1.00 43.97 129 GLN A CA 1
ATOM 1017 C C . GLN A 1 129 ? -21.693 -5.643 27.350 1.00 43.97 129 GLN A C 1
ATOM 1019 O O . GLN A 1 129 ? -22.709 -6.034 27.958 1.00 43.97 129 GLN A O 1
#

Secondary structure (DSSP, 8-state):
--TTTT---HHHHHHHHHHHHHHHHHHHHGGGS-GGGHHHHHHHHHHHHHHHHHHHTT-SHHHHHHHHHHHHHHHHHHHHHHHHTTT-TTT-HHHHHHHHIIIIIHHHHHHHHHHHHHHHHHHHHHT--

Mean predicted aligned error: 9.32 Å

Radius of gyration: 16.71 Å; Cα contacts (8 Å, |Δi|>4): 89; chains: 1; bounding box: 45×37×46 Å

Sequence (129 aa):
MIKSLFDIKRPNFQVLIILISITIIGVMGIPFGDPRFVIYAVFLELIYASLAILIAKGYRKPIYVCIFLAIIIIVGNSFVNAHINRIMTFSRPLNTLVLILGGYILQGLLIYTSVMALRITNRSKSMQQ

Foldseek 3Di:
DCVQLPPQDVLLVQLLVLLVVLLVLLVVLLVLDDVVCNVVSVVVSVLSVVLSVCSSNVDLVSLVVLLVVLVVLLVVLVVVCVVCVVPDPDDRVPNVVSCCVNRPVSSVSSNVSSVVSVVVVVVVVVVVD

Solvent-accessible surface area (backbone atoms only — not comparable to full-atom values): 7110 Å² total; per-residue (Å²): 142,65,74,77,69,66,73,53,56,71,49,56,48,56,37,43,54,45,46,54,50,41,46,55,45,46,63,67,33,51,83,58,51,62,79,89,47,40,65,59,52,53,54,49,45,54,50,48,54,51,41,41,53,42,43,57,72,65,48,66,71,46,46,58,50,52,38,55,50,32,50,51,44,42,51,50,51,49,58,53,43,66,64,42,65,79,76,53,88,82,80,55,71,66,43,55,49,42,45,47,47,47,39,43,52,47,27,52,49,44,35,52,37,34,53,50,34,51,49,57,54,53,55,59,52,68,76,75,110